Protein AF-A0A6A5TBY0-F1 (afdb_monomer)

Mean predicted aligned error: 11.33 Å

pLDDT: mean 75.97, std 17.32, range [28.27, 96.69]

Foldseek 3Di:
DCVVQVVVQVVVPDPVDDDDPCVVVCVLQDQPDPPDALVCQALPDCSNQQFHPHFAKKKWKFAQPDIDIFGSPDLPGDDDPVVLVVQFVVAWDDDWDDDPQKIKTKTARPVGRRIIMIMMGGNLRVCSVVVPPDDPDRPSDPPDDPGDRRPVSVVVVVVPDD

Solvent-accessible surface area (backbone atoms only — not comparable to full-atom values): 9681 Å² total; per-residue (Å²): 129,70,60,70,61,46,54,50,44,65,71,66,71,43,93,90,56,79,74,78,82,56,65,73,80,38,63,78,54,52,87,74,37,93,91,64,55,68,62,33,32,45,64,76,52,77,65,33,29,61,65,15,42,72,38,56,38,35,40,35,42,31,52,72,91,48,73,50,75,28,43,59,75,46,98,81,47,54,80,68,68,58,73,62,49,61,66,17,69,86,30,65,55,71,72,71,50,70,61,89,63,35,32,30,36,37,19,32,33,92,90,38,91,54,30,35,36,39,44,35,26,33,43,74,43,51,49,68,66,64,64,73,69,91,61,98,65,92,67,64,67,82,70,91,61,84,59,49,45,39,75,69,25,48,50,55,64,56,71,71,57,132

Sequence (162 aa):
MNRNIREAVEVFQDSKIQYIDINTAFDKHRFCEPGSTKGDQFNWNNNVWIWSSPGIWWITIKKGNDEKMYDMLAENAEMPPWDEVEKMLDHPDGEANQVGDIISRTYRDPGDPSHSMMWGGSLKDFEAVGSSGSGSGGGCGIVARTLHPTKSGHEASVSNSP

Organism: NCBI:txid147558

Nearest PDB structures (foldseek):
  6ksv-assembly1_A  TM=6.121E-01  e=7.017E-01  Streptomyces albidoflavus
  5ere-assembly1_A  TM=4.318E-01  e=1.929E+00  Desulfohalobium retbaense DSM 5692
  7k5n-assembly1_A-2  TM=4.840E-01  e=4.120E+00  Aeromonas caviae
  3nhq-assembly1_A  TM=3.805E-01  e=8.796E+00  Pseudomonas aeruginosa

Structure (mmCIF, N/CA/C/O backbone):
data_AF-A0A6A5TBY0-F1
#
_entry.id   AF-A0A6A5TBY0-F1
#
loop_
_atom_site.group_PDB
_atom_site.id
_atom_site.type_symbol
_atom_site.label_atom_id
_atom_site.label_alt_id
_atom_site.label_comp_id
_atom_site.label_asym_id
_atom_site.label_entity_id
_atom_site.label_seq_id
_atom_site.pdbx_PDB_ins_code
_atom_site.Cartn_x
_atom_site.Cartn_y
_atom_site.Cartn_z
_atom_site.occupancy
_atom_site.B_iso_or_equiv
_atom_site.auth_seq_id
_atom_site.auth_comp_id
_atom_site.auth_asym_id
_atom_site.auth_atom_id
_atom_site.pdbx_PDB_model_num
ATOM 1 N N . MET A 1 1 ? 24.462 0.558 -15.761 1.00 60.41 1 MET A N 1
ATOM 2 C CA . MET A 1 1 ? 24.787 0.923 -17.157 1.00 60.41 1 MET A CA 1
ATOM 3 C C . MET A 1 1 ? 25.134 -0.339 -17.935 1.00 60.41 1 MET A C 1
ATOM 5 O O . MET A 1 1 ? 26.030 -1.067 -17.520 1.00 60.41 1 MET A O 1
ATOM 9 N N . ASN A 1 2 ? 24.437 -0.609 -19.042 1.00 79.06 2 ASN A N 1
ATOM 10 C CA . ASN A 1 2 ? 24.597 -1.839 -19.832 1.00 79.06 2 ASN A CA 1
ATOM 11 C C . ASN A 1 2 ? 25.715 -1.697 -20.877 1.00 79.06 2 ASN A C 1
ATOM 13 O O . ASN A 1 2 ? 25.467 -1.704 -22.081 1.00 79.06 2 ASN A O 1
ATOM 17 N N . ARG A 1 3 ? 26.958 -1.557 -20.396 1.00 83.38 3 ARG A N 1
ATOM 18 C CA . ARG A 1 3 ? 28.155 -1.264 -21.205 1.00 83.38 3 ARG A CA 1
ATOM 19 C C . ARG A 1 3 ? 28.297 -2.162 -22.442 1.00 83.38 3 ARG A C 1
ATOM 21 O O . ARG A 1 3 ? 28.499 -1.649 -23.532 1.00 83.38 3 ARG A O 1
ATOM 28 N N . ASN A 1 4 ? 28.104 -3.470 -22.288 1.00 87.06 4 ASN A N 1
ATOM 29 C CA . ASN A 1 4 ? 28.280 -4.428 -23.384 1.00 87.06 4 ASN A CA 1
ATOM 30 C C . ASN A 1 4 ? 27.277 -4.215 -24.535 1.00 87.06 4 ASN A C 1
ATOM 32 O O . ASN A 1 4 ? 27.600 -4.485 -25.686 1.00 87.06 4 ASN A O 1
ATOM 36 N N . ILE A 1 5 ? 26.064 -3.727 -24.239 1.00 84.06 5 ILE A N 1
ATOM 37 C CA . ILE A 1 5 ? 25.055 -3.430 -25.269 1.00 84.06 5 ILE A CA 1
ATOM 38 C C . ILE A 1 5 ? 25.473 -2.184 -26.050 1.00 84.06 5 ILE A C 1
ATOM 40 O O . ILE A 1 5 ? 25.412 -2.179 -27.275 1.00 84.06 5 ILE A O 1
ATOM 44 N N . ARG A 1 6 ? 25.947 -1.149 -25.347 1.00 85.50 6 ARG A N 1
ATOM 45 C CA . ARG A 1 6 ? 26.471 0.067 -25.975 1.00 85.50 6 ARG A CA 1
ATOM 46 C C . ARG A 1 6 ? 27.646 -0.244 -26.902 1.00 85.50 6 ARG A C 1
ATOM 48 O O . ARG A 1 6 ? 27.625 0.162 -28.057 1.00 85.50 6 ARG A O 1
ATOM 55 N N . GLU A 1 7 ? 28.622 -1.002 -26.406 1.00 86.19 7 GLU A N 1
ATOM 56 C CA . GLU A 1 7 ? 29.806 -1.402 -27.177 1.00 86.19 7 GLU A CA 1
ATOM 57 C C . GLU A 1 7 ? 29.419 -2.207 -28.426 1.00 86.19 7 GLU A C 1
ATOM 59 O O . GLU A 1 7 ? 29.956 -1.963 -29.502 1.00 86.19 7 GLU A O 1
ATOM 64 N N . ALA A 1 8 ? 28.440 -3.115 -28.326 1.00 86.25 8 ALA A N 1
ATOM 65 C CA . ALA A 1 8 ? 27.953 -3.860 -29.485 1.00 86.25 8 ALA A CA 1
ATOM 66 C C . ALA A 1 8 ? 27.365 -2.930 -30.562 1.00 86.25 8 ALA A C 1
ATOM 68 O O . ALA A 1 8 ? 27.732 -3.048 -31.729 1.00 86.25 8 ALA A O 1
ATOM 69 N N . VAL A 1 9 ? 26.502 -1.980 -30.183 1.00 87.50 9 VAL A N 1
ATOM 70 C CA . VAL A 1 9 ? 25.907 -1.018 -31.130 1.00 87.50 9 VAL A CA 1
ATOM 71 C C . VAL A 1 9 ? 26.979 -0.159 -31.811 1.00 87.50 9 VAL A C 1
ATOM 73 O O . VAL A 1 9 ? 26.930 0.032 -33.025 1.00 87.50 9 VAL A O 1
ATOM 76 N N . GLU A 1 10 ? 27.973 0.311 -31.054 1.00 84.81 10 GLU A N 1
ATOM 77 C CA . GLU A 1 10 ? 29.084 1.114 -31.581 1.00 84.81 10 GLU A CA 1
ATOM 78 C C . GLU A 1 10 ? 29.965 0.320 -32.571 1.00 84.81 10 GLU A C 1
ATOM 80 O O . GLU A 1 10 ? 30.443 0.888 -33.554 1.00 84.81 10 GLU A O 1
ATOM 85 N N . VAL A 1 11 ? 30.138 -0.993 -32.363 1.00 88.06 11 VAL A N 1
ATOM 86 C CA . VAL A 1 11 ? 30.909 -1.878 -33.260 1.00 88.06 11 VAL A CA 1
ATOM 87 C C . VAL A 1 11 ? 30.173 -2.175 -34.569 1.00 88.06 11 VAL A C 1
ATOM 89 O O . VAL A 1 11 ? 30.818 -2.251 -35.614 1.00 88.06 11 VAL A O 1
ATOM 92 N N . PHE A 1 12 ? 28.846 -2.333 -34.549 1.00 85.62 12 PHE A N 1
ATOM 93 C CA . PHE A 1 12 ? 28.084 -2.635 -35.768 1.00 85.62 12 PHE A CA 1
ATOM 94 C C . PHE A 1 12 ? 28.036 -1.463 -36.763 1.00 85.62 12 PHE A C 1
ATOM 96 O O . PHE A 1 12 ? 27.826 -1.713 -37.948 1.00 85.62 12 PHE A O 1
ATOM 103 N N . GLN A 1 13 ? 28.240 -0.214 -36.310 1.00 78.19 13 GLN A N 1
ATOM 104 C CA . GLN A 1 13 ? 28.220 1.018 -37.127 1.00 78.19 13 GLN A CA 1
ATOM 105 C C . GLN A 1 13 ? 27.029 1.120 -38.107 1.00 78.19 13 GLN A C 1
ATOM 107 O O . GLN A 1 13 ? 27.108 1.782 -39.142 1.00 78.19 13 GLN A O 1
ATOM 112 N N . ASP A 1 14 ? 25.909 0.475 -37.779 1.00 86.38 14 ASP A N 1
ATOM 113 C CA . ASP A 1 14 ? 24.683 0.517 -38.567 1.00 86.38 14 ASP A CA 1
ATOM 114 C C . ASP A 1 14 ? 23.826 1.685 -38.074 1.00 86.38 14 ASP A C 1
ATOM 116 O O . ASP A 1 14 ? 23.396 1.711 -36.922 1.00 86.38 14 ASP A O 1
ATOM 120 N N . SER A 1 15 ? 23.546 2.649 -38.953 1.00 83.69 15 SER A N 1
ATOM 121 C CA . SER A 1 15 ? 22.730 3.827 -38.634 1.00 83.69 15 SER A CA 1
ATOM 122 C C . SER A 1 15 ? 21.283 3.494 -38.250 1.00 83.69 15 SER A C 1
ATOM 124 O O . SER A 1 15 ? 20.580 4.349 -37.709 1.00 83.69 15 SER A O 1
ATOM 126 N N . LYS A 1 16 ? 20.833 2.259 -38.502 1.00 88.19 16 LYS A N 1
ATOM 127 C CA . LYS A 1 16 ? 19.526 1.744 -38.080 1.00 88.19 16 LYS A CA 1
ATOM 128 C C . LYS A 1 16 ? 19.516 1.224 -36.643 1.00 88.19 16 LYS A C 1
ATOM 130 O O . LYS A 1 16 ? 18.436 0.976 -36.114 1.00 88.19 16 LYS A O 1
ATOM 135 N N . ILE A 1 17 ? 20.678 1.041 -36.015 1.00 83.75 17 ILE A N 1
ATOM 136 C CA . ILE A 1 17 ? 20.800 0.521 -34.653 1.00 83.75 17 ILE A CA 1
ATOM 137 C C . ILE A 1 17 ? 21.251 1.658 -33.738 1.00 83.75 17 ILE A C 1
ATOM 139 O O . ILE A 1 17 ? 22.293 2.272 -33.944 1.00 83.75 17 ILE A O 1
ATOM 143 N N . GLN A 1 18 ? 20.460 1.936 -32.705 1.00 84.94 18 GLN A N 1
ATOM 144 C CA . GLN A 1 18 ? 20.749 2.986 -31.732 1.00 84.94 18 GLN A CA 1
ATOM 145 C C . GLN A 1 18 ? 20.780 2.397 -30.327 1.00 84.94 18 GLN A C 1
ATOM 147 O O . GLN A 1 18 ? 19.945 1.569 -29.964 1.00 84.94 18 GLN A O 1
ATOM 152 N N . TYR A 1 19 ? 21.746 2.840 -29.526 1.00 85.06 19 TYR A N 1
ATOM 153 C CA . TYR A 1 19 ? 21.767 2.557 -28.099 1.00 85.06 19 TYR A CA 1
ATOM 154 C C . TYR A 1 19 ? 21.010 3.668 -27.377 1.00 85.06 19 TYR A C 1
ATOM 156 O O . TYR A 1 19 ? 21.407 4.831 -27.431 1.00 85.06 19 TYR A O 1
ATOM 164 N N . ILE A 1 20 ? 19.939 3.295 -26.683 1.00 82.38 20 ILE A N 1
ATOM 165 C CA . ILE A 1 20 ? 19.181 4.195 -25.817 1.00 82.38 20 ILE A CA 1
ATOM 166 C C . ILE A 1 20 ? 19.481 3.788 -24.377 1.00 82.38 20 ILE A C 1
ATOM 168 O O . ILE A 1 20 ? 19.131 2.686 -23.949 1.00 82.38 20 ILE A O 1
ATOM 172 N N . ASP A 1 21 ? 20.149 4.665 -23.625 1.00 83.56 21 ASP A N 1
ATOM 173 C CA . ASP A 1 21 ? 20.373 4.419 -22.203 1.00 83.56 21 ASP A CA 1
ATOM 174 C C . ASP A 1 21 ? 19.118 4.747 -21.400 1.00 83.56 21 ASP A C 1
ATOM 176 O O . ASP A 1 21 ? 18.857 5.896 -21.049 1.00 83.56 21 ASP A O 1
ATOM 180 N N . ILE A 1 22 ? 18.352 3.714 -21.074 1.00 80.94 22 ILE A N 1
ATOM 181 C CA . ILE A 1 22 ? 17.170 3.858 -20.226 1.00 80.94 22 ILE A CA 1
ATOM 182 C C . ILE A 1 22 ? 17.517 3.940 -18.732 1.00 80.94 22 ILE A C 1
ATOM 184 O O . ILE A 1 22 ? 16.634 4.240 -17.938 1.00 80.94 22 ILE A O 1
ATOM 188 N N . ASN A 1 23 ? 18.767 3.693 -18.301 1.00 80.25 23 ASN A N 1
ATOM 189 C CA . ASN A 1 23 ? 19.085 3.610 -16.866 1.00 80.25 23 ASN A CA 1
ATOM 190 C C . ASN A 1 23 ? 18.702 4.889 -16.118 1.00 80.25 23 ASN A C 1
ATOM 192 O O . ASN A 1 23 ? 18.116 4.798 -15.042 1.00 80.25 23 ASN A O 1
ATOM 196 N N . THR A 1 24 ? 19.017 6.056 -16.678 1.00 78.75 24 THR A N 1
ATOM 197 C CA . THR A 1 24 ? 18.691 7.354 -16.071 1.00 78.75 24 THR A CA 1
ATOM 198 C C . THR A 1 24 ? 17.187 7.620 -16.073 1.00 78.75 24 THR A C 1
ATOM 200 O O . THR A 1 24 ? 16.679 8.215 -15.134 1.00 78.75 24 THR A O 1
ATOM 203 N N . ALA A 1 25 ? 16.461 7.137 -17.087 1.00 75.94 25 ALA A N 1
ATOM 204 C CA . ALA A 1 25 ? 15.006 7.280 -17.163 1.00 75.94 25 ALA A CA 1
ATOM 205 C C . ALA A 1 25 ? 14.269 6.473 -16.079 1.00 75.94 25 ALA A C 1
ATOM 207 O O . ALA A 1 25 ? 13.140 6.801 -15.736 1.00 75.94 25 ALA A O 1
ATOM 208 N N . PHE A 1 26 ? 14.910 5.437 -15.532 1.00 76.25 26 PHE A N 1
ATOM 209 C CA . PHE A 1 26 ? 14.388 4.641 -14.421 1.00 76.25 26 PHE A CA 1
ATOM 210 C C . PHE A 1 26 ? 14.972 5.033 -13.056 1.00 76.25 26 PHE A C 1
ATOM 212 O O . PHE A 1 26 ? 14.727 4.316 -12.093 1.00 76.25 26 PHE A O 1
ATOM 219 N N . ASP A 1 27 ? 15.766 6.104 -12.945 1.00 76.00 27 ASP A N 1
ATOM 220 C CA . ASP A 1 27 ? 16.285 6.555 -11.645 1.00 76.00 27 ASP A CA 1
ATOM 221 C C . ASP A 1 27 ? 15.127 6.921 -10.704 1.00 76.00 27 ASP A C 1
ATOM 223 O O . ASP A 1 27 ? 14.214 7.640 -11.103 1.00 76.00 27 ASP A O 1
ATOM 227 N N . LYS A 1 28 ? 15.153 6.420 -9.463 1.00 70.75 28 LYS A N 1
ATOM 228 C CA . LYS A 1 28 ? 14.049 6.509 -8.476 1.00 70.75 28 LYS A CA 1
ATOM 229 C C . LYS A 1 28 ? 12.797 5.698 -8.840 1.00 70.75 28 LYS A C 1
ATOM 231 O O . LYS A 1 28 ? 11.754 5.854 -8.202 1.00 70.75 28 LYS A O 1
ATOM 236 N N . HIS A 1 29 ? 12.868 4.857 -9.871 1.00 70.19 29 HIS A N 1
ATOM 237 C CA . HIS A 1 29 ? 11.790 3.973 -10.314 1.00 70.19 29 HIS A CA 1
ATOM 238 C C . HIS A 1 29 ? 12.235 2.518 -10.425 1.00 70.19 29 HIS A C 1
ATOM 240 O O . HIS A 1 29 ? 11.619 1.744 -11.155 1.00 70.19 29 HIS A O 1
ATOM 246 N N . ARG A 1 30 ? 13.310 2.111 -9.753 1.00 72.44 30 ARG A N 1
ATOM 247 C CA . ARG A 1 30 ? 13.726 0.706 -9.704 1.00 72.44 30 ARG A CA 1
ATOM 248 C C . ARG A 1 30 ? 13.236 0.066 -8.419 1.00 72.44 30 ARG A C 1
ATOM 250 O O . ARG A 1 30 ? 13.058 0.707 -7.386 1.00 72.44 30 ARG A O 1
ATOM 257 N N . PHE A 1 31 ? 13.076 -1.250 -8.467 1.00 69.06 31 PHE A N 1
ATOM 258 C CA . PHE A 1 31 ? 12.913 -2.026 -7.247 1.00 69.06 31 PHE A CA 1
ATOM 259 C C . PHE A 1 31 ? 14.125 -1.810 -6.336 1.00 69.06 31 PHE A C 1
ATOM 261 O O . PHE A 1 31 ? 15.259 -1.800 -6.818 1.00 69.06 31 PHE A O 1
ATOM 268 N N . CYS A 1 32 ? 13.888 -1.707 -5.027 1.00 64.25 32 CYS A N 1
ATOM 269 C CA . CYS A 1 32 ? 14.947 -1.615 -4.018 1.00 64.25 32 CYS A CA 1
ATOM 270 C C . CYS A 1 32 ? 15.859 -0.383 -4.108 1.00 64.25 32 CYS A C 1
ATOM 272 O O . CYS A 1 32 ? 16.997 -0.440 -3.635 1.00 64.25 32 CYS A O 1
ATOM 274 N N . GLU A 1 33 ? 15.421 0.721 -4.707 1.00 70.56 33 GLU A N 1
ATOM 275 C CA . GLU A 1 33 ? 16.258 1.917 -4.713 1.00 70.56 33 GLU A CA 1
ATOM 276 C C . GLU A 1 33 ? 16.429 2.518 -3.312 1.00 70.56 33 GLU A C 1
ATOM 278 O O . GLU A 1 33 ? 15.526 2.430 -2.474 1.00 70.56 33 GLU A O 1
ATOM 283 N N . PRO A 1 34 ? 17.597 3.122 -3.022 1.00 71.50 34 PRO A N 1
ATOM 284 C CA . PRO A 1 34 ? 17.811 3.811 -1.759 1.00 71.50 34 PRO A CA 1
ATOM 285 C C . PRO A 1 34 ? 16.718 4.855 -1.509 1.00 71.50 34 PRO A C 1
ATOM 287 O O . PRO A 1 34 ? 16.485 5.730 -2.339 1.00 71.50 34 PRO A O 1
ATOM 290 N N . GLY A 1 35 ? 16.069 4.766 -0.349 1.00 70.81 35 GLY A N 1
ATOM 291 C CA . GLY A 1 35 ? 14.942 5.626 0.019 1.00 70.81 35 GLY A CA 1
ATOM 292 C C . GLY A 1 35 ? 13.566 5.006 -0.230 1.00 70.81 35 GLY A C 1
ATOM 293 O O . GLY A 1 35 ? 12.597 5.523 0.314 1.00 70.81 35 GLY A O 1
ATOM 294 N N . SER A 1 36 ? 13.474 3.890 -0.962 1.00 68.62 36 SER A N 1
ATOM 295 C CA . SER A 1 36 ? 12.225 3.141 -1.107 1.00 68.62 36 SER A CA 1
ATOM 296 C C . SER A 1 36 ? 12.021 2.147 0.034 1.00 68.62 36 SER A C 1
ATOM 298 O O . SER A 1 36 ? 12.927 1.396 0.407 1.00 68.62 36 SER A O 1
ATOM 300 N N . THR A 1 37 ? 10.804 2.093 0.562 1.00 71.69 37 THR A N 1
ATOM 301 C CA . THR A 1 37 ? 10.391 1.127 1.583 1.00 71.69 37 THR A CA 1
ATOM 302 C C . THR A 1 37 ? 9.453 0.071 1.002 1.00 71.69 37 THR A C 1
ATOM 304 O O . THR A 1 37 ? 8.863 0.243 -0.062 1.00 71.69 37 THR A O 1
ATOM 307 N N . LYS A 1 38 ? 9.262 -1.041 1.724 1.00 68.75 38 LYS A N 1
ATOM 308 C CA . LYS A 1 38 ? 8.215 -2.022 1.389 1.00 68.75 38 LYS A CA 1
ATOM 309 C C . LYS A 1 38 ? 6.817 -1.379 1.398 1.00 68.75 38 LYS A C 1
ATOM 311 O O . LYS A 1 38 ? 5.965 -1.797 0.625 1.00 68.75 38 LYS A O 1
ATOM 316 N N . GLY A 1 39 ? 6.607 -0.366 2.245 1.00 68.69 39 GLY A N 1
ATOM 317 C CA . GLY A 1 39 ? 5.358 0.390 2.347 1.00 68.69 39 GLY A CA 1
ATOM 318 C C . GLY A 1 39 ? 5.024 1.190 1.089 1.00 68.69 39 GLY A C 1
ATOM 319 O O . GLY A 1 39 ? 3.861 1.273 0.705 1.00 68.69 39 GLY A O 1
ATOM 320 N N . ASP A 1 40 ? 6.044 1.683 0.384 1.00 69.69 40 ASP A N 1
ATOM 321 C CA . ASP A 1 40 ? 5.870 2.483 -0.839 1.00 69.69 40 ASP A CA 1
ATOM 322 C C . ASP A 1 40 ? 5.199 1.701 -1.979 1.00 69.69 40 ASP A C 1
ATOM 324 O O . ASP A 1 40 ? 4.735 2.289 -2.951 1.00 69.69 40 ASP A O 1
ATOM 328 N N . GLN A 1 41 ? 5.116 0.374 -1.853 1.00 68.75 41 GLN A N 1
ATOM 329 C CA . GLN A 1 41 ? 4.467 -0.495 -2.827 1.00 68.75 41 GLN A CA 1
ATOM 330 C C . GLN A 1 41 ? 2.943 -0.577 -2.664 1.00 68.75 41 GLN A C 1
ATOM 332 O O . GLN A 1 41 ? 2.283 -1.076 -3.571 1.00 68.75 41 GLN A O 1
ATOM 337 N N . PHE A 1 42 ? 2.377 -0.106 -1.545 1.00 71.19 42 PHE A N 1
ATOM 338 C CA . PHE A 1 42 ? 0.976 -0.339 -1.158 1.00 71.19 42 PHE A CA 1
ATOM 339 C C . PHE A 1 42 ? 0.061 0.895 -1.291 1.00 71.19 42 PHE A C 1
ATOM 341 O O . PHE A 1 42 ? -0.870 1.050 -0.507 1.00 71.19 42 PHE A O 1
ATOM 348 N N . ASN A 1 43 ? 0.288 1.763 -2.285 1.00 71.19 43 ASN A N 1
ATOM 349 C CA . ASN A 1 43 ? -0.484 3.002 -2.530 1.00 71.19 43 ASN A CA 1
ATOM 350 C C . ASN A 1 43 ? -0.464 4.039 -1.391 1.00 71.19 43 ASN A C 1
ATOM 352 O O . ASN A 1 43 ? -1.311 4.928 -1.354 1.00 71.19 43 ASN A O 1
ATOM 356 N N . TRP A 1 44 ? 0.487 3.963 -0.460 1.00 69.12 44 TRP A N 1
ATOM 357 C CA . TRP A 1 44 ? 0.606 4.958 0.616 1.00 69.12 44 TRP A CA 1
ATOM 358 C C . TRP A 1 44 ? 1.274 6.259 0.164 1.00 69.12 44 TRP A C 1
ATOM 360 O O . TRP A 1 44 ? 1.177 7.279 0.840 1.00 69.12 44 TRP A O 1
ATOM 370 N N . ASN A 1 45 ? 1.978 6.236 -0.967 1.00 67.69 45 ASN A N 1
ATOM 371 C CA . ASN A 1 45 ? 2.615 7.404 -1.560 1.00 67.69 45 ASN A CA 1
ATOM 372 C C . ASN A 1 45 ? 2.859 7.196 -3.063 1.00 67.69 45 ASN A C 1
ATOM 374 O O . ASN A 1 45 ? 2.556 6.147 -3.627 1.00 67.69 45 ASN A O 1
ATOM 378 N N . ASN A 1 46 ? 3.441 8.213 -3.699 1.00 67.06 46 ASN A N 1
ATOM 379 C CA . ASN A 1 46 ? 3.773 8.215 -5.123 1.00 67.06 46 ASN A CA 1
ATOM 380 C C . ASN A 1 46 ? 5.248 7.868 -5.405 1.00 67.06 46 ASN A C 1
ATOM 382 O O . ASN A 1 46 ? 5.745 8.187 -6.482 1.00 67.06 46 ASN A O 1
ATOM 386 N N . ASN A 1 47 ? 5.980 7.254 -4.468 1.00 63.41 47 ASN A N 1
ATOM 387 C CA . ASN A 1 47 ? 7.419 7.026 -4.639 1.00 63.41 47 ASN A CA 1
ATOM 388 C C . ASN A 1 47 ? 7.722 5.935 -5.682 1.00 63.41 47 ASN A C 1
ATOM 390 O O . ASN A 1 47 ? 8.701 6.061 -6.413 1.00 63.41 47 ASN A O 1
ATOM 394 N N . VAL A 1 48 ? 6.876 4.901 -5.810 1.00 62.56 48 VAL A N 1
ATOM 395 C CA . VAL A 1 48 ? 7.078 3.766 -6.740 1.00 62.56 48 VAL A CA 1
ATOM 396 C C . VAL A 1 48 ? 5.948 3.695 -7.773 1.00 62.56 48 VAL A C 1
ATOM 398 O O . VAL A 1 48 ? 5.182 2.745 -7.859 1.00 62.56 48 VAL A O 1
ATOM 401 N N . TRP A 1 49 ? 5.831 4.748 -8.574 1.00 61.41 49 TRP A N 1
ATOM 402 C CA . TRP A 1 49 ? 4.678 5.016 -9.440 1.00 61.41 49 TRP A CA 1
ATOM 403 C C . TRP A 1 49 ? 4.690 4.280 -10.793 1.00 61.41 49 TRP A C 1
ATOM 405 O O . TRP A 1 49 ? 3.632 4.132 -11.404 1.00 61.41 49 TRP A O 1
ATOM 415 N N . ILE A 1 50 ? 5.847 3.777 -11.251 1.00 62.47 50 ILE A N 1
ATOM 416 C CA . ILE A 1 50 ? 5.948 2.921 -12.454 1.00 62.47 50 ILE A CA 1
ATOM 417 C C . ILE A 1 50 ? 5.642 1.450 -12.118 1.00 62.47 50 ILE A C 1
ATOM 419 O O . ILE A 1 50 ? 5.044 0.737 -12.921 1.00 62.47 50 ILE A O 1
ATOM 423 N N . TRP A 1 51 ? 6.023 1.003 -10.917 1.00 66.44 51 TRP A N 1
ATOM 424 C CA . TRP A 1 51 ? 5.982 -0.405 -10.506 1.00 66.44 51 TRP A CA 1
ATOM 425 C C . TRP A 1 51 ? 5.261 -0.615 -9.173 1.00 66.44 51 TRP A C 1
ATOM 427 O O . TRP A 1 51 ? 5.729 -1.381 -8.330 1.00 66.44 51 TRP A O 1
ATOM 437 N N . SER A 1 52 ? 4.128 0.055 -8.974 1.00 64.38 52 SER A N 1
ATOM 438 C CA . SER A 1 52 ? 3.294 -0.163 -7.795 1.00 64.38 52 SER A CA 1
ATOM 439 C C . SER A 1 52 ? 2.495 -1.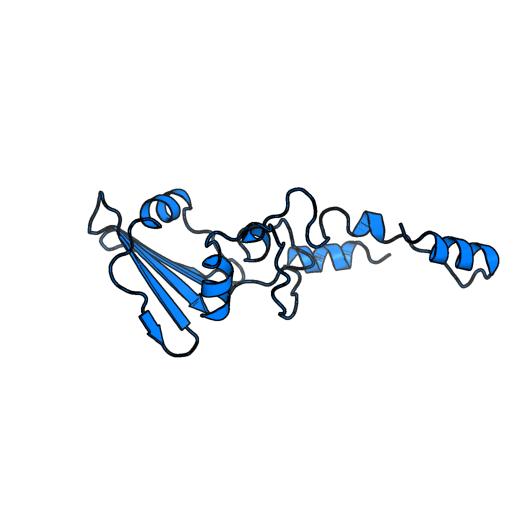459 -7.921 1.00 64.38 52 SER A C 1
ATOM 441 O O . SER A 1 52 ? 1.922 -1.770 -8.970 1.00 64.38 52 SER A O 1
ATOM 443 N N . SER A 1 53 ? 2.427 -2.205 -6.820 1.00 69.50 53 SER A N 1
ATOM 444 C CA . SER A 1 53 ? 1.473 -3.295 -6.633 1.00 69.50 53 SER A CA 1
ATOM 445 C C . SER A 1 53 ? 0.388 -2.793 -5.682 1.00 69.50 53 SER A C 1
ATOM 447 O O . SER A 1 53 ? 0.478 -3.090 -4.487 1.00 69.50 53 SER A O 1
ATOM 449 N N . PRO A 1 54 ? -0.615 -2.042 -6.179 1.00 72.75 54 PRO A N 1
ATOM 450 C CA . PRO A 1 54 ? -1.626 -1.432 -5.331 1.00 72.75 54 PRO A CA 1
ATOM 451 C C . PRO A 1 54 ? -2.226 -2.482 -4.404 1.00 72.75 54 PRO A C 1
ATOM 453 O O . PRO A 1 54 ? -2.770 -3.497 -4.848 1.00 72.75 54 PRO A O 1
ATOM 456 N N . GLY A 1 55 ? -2.044 -2.270 -3.107 1.00 75.94 55 GLY A N 1
ATOM 457 C CA . GLY A 1 55 ? -2.596 -3.174 -2.123 1.00 75.94 55 GLY A CA 1
ATOM 458 C C . GLY A 1 55 ? -4.099 -2.959 -2.014 1.00 75.94 55 GLY A C 1
ATOM 459 O O . GLY A 1 55 ? -4.582 -1.830 -2.089 1.00 75.94 55 GLY A O 1
ATOM 460 N N . ILE A 1 56 ? -4.840 -4.049 -1.854 1.00 83.62 56 ILE A N 1
ATOM 461 C CA . ILE A 1 56 ? -6.291 -4.007 -1.710 1.00 83.62 56 ILE A CA 1
ATOM 462 C C . ILE A 1 56 ? -6.594 -3.764 -0.236 1.00 83.62 56 ILE A C 1
ATOM 464 O O . ILE A 1 56 ? -6.543 -4.707 0.557 1.00 83.62 56 ILE A O 1
ATOM 468 N N . TRP A 1 57 ? -6.893 -2.514 0.116 1.00 86.44 57 TRP A N 1
ATOM 469 C CA . TRP A 1 57 ? -7.151 -2.105 1.494 1.00 86.44 57 TRP A CA 1
ATOM 470 C C . TRP A 1 57 ? -8.208 -1.021 1.596 1.00 86.44 57 TRP A C 1
ATOM 472 O O . TRP A 1 57 ? -8.335 -0.169 0.717 1.00 86.44 57 TRP A O 1
ATOM 482 N N . TRP A 1 58 ? -8.874 -1.002 2.740 1.00 91.75 58 TRP A N 1
ATOM 483 C CA . TRP A 1 58 ? -9.692 0.112 3.177 1.00 91.75 58 TRP A CA 1
ATOM 484 C C . TRP A 1 58 ? -9.532 0.311 4.677 1.00 91.75 58 TRP A C 1
ATOM 486 O O . TRP A 1 58 ? -9.282 -0.630 5.437 1.00 91.75 58 TRP A O 1
ATOM 496 N N . ILE A 1 59 ? -9.710 1.551 5.104 1.00 92.94 59 ILE A N 1
ATOM 497 C CA . ILE A 1 59 ? -9.733 1.921 6.512 1.00 92.94 59 ILE A CA 1
ATOM 498 C C . ILE A 1 59 ? -11.052 2.632 6.774 1.00 92.94 59 ILE A C 1
ATOM 500 O O . ILE A 1 59 ? -11.383 3.592 6.091 1.00 92.94 59 ILE A O 1
ATOM 504 N N . THR A 1 60 ? -11.809 2.180 7.763 1.00 96.31 60 THR A N 1
ATOM 505 C CA . THR A 1 60 ? -13.008 2.875 8.231 1.00 96.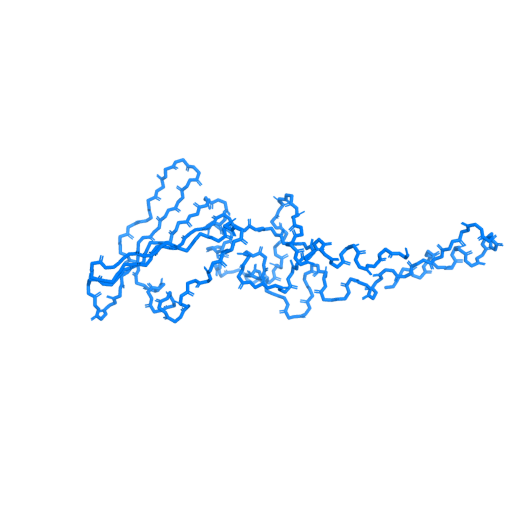31 60 THR A CA 1
ATOM 506 C C . THR A 1 60 ? -12.724 3.452 9.604 1.00 96.31 60 THR A C 1
ATOM 508 O O . THR A 1 60 ? -12.453 2.692 10.528 1.00 96.31 60 THR A O 1
ATOM 511 N N . ILE A 1 61 ? -12.791 4.773 9.749 1.00 96.69 61 ILE A N 1
ATOM 512 C CA . ILE A 1 61 ? -12.671 5.455 11.041 1.00 96.69 61 ILE A CA 1
ATOM 513 C C . ILE A 1 61 ? -14.063 5.884 11.485 1.00 96.69 61 ILE A C 1
ATOM 515 O O . ILE A 1 61 ? -14.803 6.513 10.727 1.00 96.69 61 ILE A O 1
ATOM 519 N N . LYS A 1 62 ? -14.409 5.547 12.723 1.00 96.69 62 LYS A N 1
ATOM 520 C CA . LYS A 1 62 ? -15.665 5.916 13.367 1.00 96.69 62 LYS A CA 1
ATOM 521 C C . LYS A 1 62 ? -15.384 6.721 14.622 1.00 96.69 62 LYS A C 1
ATOM 523 O O . LYS A 1 62 ? -14.646 6.241 15.474 1.00 96.69 62 LYS A O 1
ATOM 528 N N . LYS A 1 63 ? -16.015 7.887 14.762 1.00 94.25 63 LYS A N 1
ATOM 529 C CA . LYS A 1 63 ? -15.872 8.803 15.901 1.00 94.25 63 LYS A CA 1
ATOM 530 C C . LYS A 1 63 ? -17.250 9.263 16.365 1.00 94.25 63 LYS A C 1
ATOM 532 O O . LYS A 1 63 ? -17.894 10.102 15.738 1.00 94.25 63 LYS A O 1
ATOM 537 N N . GLY A 1 64 ? -17.739 8.667 17.448 1.00 90.25 64 GLY A N 1
ATOM 538 C CA . GLY A 1 64 ? -19.113 8.878 17.899 1.00 90.25 64 GLY A CA 1
ATOM 539 C C . GLY A 1 64 ? -20.126 8.402 16.850 1.00 90.25 64 GLY A C 1
ATOM 540 O O . GLY A 1 64 ? -20.242 7.200 16.596 1.00 90.25 64 GLY A O 1
ATOM 541 N N . ASN A 1 65 ? -20.863 9.346 16.257 1.00 91.56 65 ASN A N 1
ATOM 542 C CA . ASN A 1 65 ? -21.862 9.069 15.216 1.00 91.56 65 ASN A CA 1
ATOM 543 C C . ASN A 1 65 ? -21.316 9.213 13.789 1.00 91.56 65 ASN A C 1
ATOM 545 O O . ASN A 1 65 ? -22.001 8.806 12.852 1.00 91.56 65 ASN A O 1
ATOM 549 N N . ASP A 1 66 ? -20.120 9.776 13.627 1.00 94.81 66 ASP A N 1
ATOM 550 C CA . ASP A 1 66 ? -19.509 9.969 12.318 1.00 94.81 66 ASP A CA 1
ATOM 551 C C . ASP A 1 66 ? -18.710 8.725 11.927 1.00 94.81 66 ASP A C 1
ATOM 553 O O . ASP A 1 66 ? -17.994 8.146 12.745 1.00 94.81 66 ASP A O 1
ATOM 557 N N . GLU A 1 67 ? -18.825 8.318 10.667 1.00 95.88 67 GLU A N 1
ATOM 558 C CA . GLU A 1 67 ? -18.094 7.193 10.093 1.00 95.88 67 GLU A CA 1
ATOM 559 C C . GLU A 1 67 ? -17.614 7.573 8.694 1.00 95.88 67 GLU A C 1
ATOM 561 O O . GLU A 1 67 ? -18.389 8.068 7.872 1.00 95.88 67 GLU A O 1
ATOM 566 N N . LYS A 1 68 ? -16.327 7.353 8.421 1.00 96.25 68 LYS A N 1
ATOM 567 C CA . LYS A 1 68 ? -15.725 7.610 7.113 1.00 96.25 68 LYS A CA 1
ATOM 568 C C . LYS A 1 68 ? -14.861 6.434 6.688 1.00 96.25 68 LYS A C 1
ATOM 570 O O . LYS A 1 68 ? -14.009 5.974 7.444 1.00 96.25 68 LYS A O 1
ATOM 575 N N . MET A 1 69 ? -15.083 5.979 5.459 1.00 94.88 69 MET A N 1
ATOM 576 C CA . MET A 1 69 ? -14.294 4.939 4.809 1.00 94.88 69 MET A CA 1
ATOM 577 C C . MET A 1 69 ? -13.303 5.569 3.830 1.00 94.88 69 MET A C 1
ATOM 579 O O . MET A 1 69 ? -13.676 6.397 3.001 1.00 94.88 69 MET A O 1
ATOM 583 N N . TYR A 1 70 ? -12.057 5.128 3.921 1.00 92.06 70 TYR A N 1
ATOM 584 C CA . TYR A 1 70 ? -10.943 5.471 3.053 1.00 92.06 70 TYR A CA 1
ATOM 585 C C . TYR A 1 70 ? -10.616 4.231 2.222 1.00 92.06 70 TYR A C 1
ATOM 587 O O . TYR A 1 70 ? -9.975 3.298 2.710 1.00 92.06 70 TYR A O 1
ATOM 595 N N . ASP A 1 71 ? -11.132 4.188 0.994 1.00 89.38 71 ASP A N 1
ATOM 596 C CA . ASP A 1 71 ? -10.850 3.121 0.032 1.00 89.38 71 ASP A CA 1
ATOM 597 C C . ASP A 1 71 ? -9.599 3.480 -0.775 1.00 89.38 71 ASP A C 1
ATOM 599 O O . ASP A 1 71 ? -9.594 4.432 -1.559 1.00 89.38 71 ASP A O 1
ATOM 603 N N . MET A 1 72 ? -8.535 2.701 -0.578 1.00 81.38 72 MET A N 1
ATOM 604 C CA . MET A 1 72 ? -7.213 2.947 -1.161 1.00 81.38 72 MET A CA 1
ATOM 605 C C . MET A 1 72 ? -7.129 2.542 -2.641 1.00 81.38 72 MET A C 1
ATOM 607 O O . MET A 1 72 ? -6.085 2.721 -3.275 1.00 81.38 72 MET A O 1
ATOM 611 N N . LEU A 1 73 ? -8.206 1.970 -3.188 1.00 77.94 73 LEU A N 1
ATOM 612 C CA . LEU A 1 73 ? -8.349 1.623 -4.601 1.00 77.94 73 LEU A CA 1
ATOM 613 C C . LEU A 1 73 ? -9.264 2.581 -5.369 1.00 77.94 73 LEU A C 1
ATOM 615 O O . LEU A 1 73 ? -9.366 2.465 -6.593 1.00 77.94 73 LEU A O 1
ATOM 619 N N . ALA A 1 74 ? -9.933 3.514 -4.690 1.00 80.00 74 ALA A N 1
ATOM 620 C CA . ALA A 1 74 ? -10.783 4.490 -5.357 1.00 80.00 74 ALA A CA 1
ATOM 621 C C . ALA A 1 74 ? -9.960 5.408 -6.283 1.00 80.00 74 ALA A C 1
ATOM 623 O O . ALA A 1 74 ? -8.821 5.758 -5.983 1.00 80.00 74 ALA A O 1
ATOM 624 N N . GLU A 1 75 ? -10.552 5.857 -7.397 1.00 71.69 75 GLU A N 1
ATOM 625 C CA . GLU A 1 75 ? -9.879 6.746 -8.366 1.00 71.69 75 GLU A CA 1
ATOM 626 C C . GLU A 1 75 ? -9.362 8.043 -7.716 1.00 71.69 75 GLU A C 1
ATOM 628 O O . GLU A 1 75 ? -8.297 8.542 -8.073 1.00 71.69 75 GLU A O 1
ATOM 633 N N . ASN A 1 76 ? -10.095 8.548 -6.720 1.00 75.50 76 ASN A N 1
ATOM 634 C CA . ASN A 1 76 ? -9.724 9.699 -5.899 1.00 75.50 76 ASN A CA 1
ATOM 635 C C . ASN A 1 76 ? -9.502 9.267 -4.444 1.00 75.50 76 ASN A C 1
ATOM 637 O O . ASN A 1 76 ? -10.067 9.874 -3.534 1.00 75.50 76 ASN A O 1
ATOM 641 N N . ALA A 1 77 ? -8.757 8.176 -4.238 1.00 78.12 77 ALA A N 1
ATOM 642 C CA . ALA A 1 77 ? -8.436 7.670 -2.910 1.00 78.12 77 ALA A CA 1
ATOM 643 C C . ALA A 1 77 ? -7.888 8.794 -2.018 1.00 78.12 77 ALA A C 1
ATOM 645 O O . ALA A 1 77 ? -6.892 9.448 -2.335 1.00 78.12 77 ALA A O 1
ATOM 646 N N . GLU A 1 78 ? -8.563 9.015 -0.896 1.00 84.62 78 GLU A N 1
ATOM 647 C CA . GLU A 1 78 ? -8.130 9.939 0.142 1.00 84.62 78 GLU A CA 1
ATOM 648 C C . GLU A 1 78 ? -7.352 9.145 1.191 1.00 84.62 78 GLU A C 1
ATOM 650 O O . GLU A 1 78 ? -7.802 8.084 1.626 1.00 84.62 78 GLU A O 1
ATOM 655 N N . MET A 1 79 ? -6.190 9.651 1.608 1.00 83.62 79 MET A N 1
ATOM 656 C CA . MET A 1 79 ? -5.466 9.048 2.726 1.00 83.62 79 MET A CA 1
ATOM 657 C C . MET A 1 79 ? -6.238 9.273 4.030 1.00 83.62 79 MET A C 1
ATOM 659 O O . MET A 1 79 ? -6.695 10.396 4.268 1.00 83.62 79 MET A O 1
ATOM 663 N N . PRO A 1 80 ? -6.353 8.257 4.902 1.00 88.62 80 PRO A N 1
ATOM 664 C CA . PRO A 1 80 ? -6.859 8.480 6.246 1.00 88.62 80 PRO A CA 1
ATOM 665 C C . PRO A 1 80 ? -5.922 9.416 7.029 1.00 88.62 80 PRO A C 1
ATOM 667 O O . PRO A 1 80 ? -4.721 9.466 6.738 1.00 88.62 80 PRO A O 1
ATOM 670 N N . PRO A 1 81 ? -6.435 10.133 8.045 1.00 90.62 81 PRO A N 1
ATOM 671 C CA . PRO A 1 81 ? -5.604 10.871 8.991 1.00 90.62 81 PRO A CA 1
ATOM 672 C C . PRO A 1 81 ? -4.659 9.897 9.705 1.00 90.62 81 PRO A C 1
ATOM 674 O O . PRO A 1 81 ? -5.070 9.095 10.544 1.00 90.62 81 PRO A O 1
ATOM 677 N N . TRP A 1 82 ? -3.389 9.908 9.300 1.00 86.31 82 TRP A N 1
ATOM 678 C CA . TRP A 1 82 ? -2.426 8.882 9.702 1.00 86.31 82 TRP A CA 1
ATOM 679 C C . TRP A 1 82 ? -2.060 8.957 11.186 1.00 86.31 82 TRP A C 1
ATOM 681 O O . TRP A 1 82 ? -1.789 7.937 11.806 1.00 86.31 82 TRP A O 1
ATOM 691 N N . ASP A 1 83 ? -2.132 10.146 11.777 1.00 88.31 83 ASP A N 1
ATOM 692 C CA . ASP A 1 83 ? -1.992 10.362 13.215 1.00 88.31 83 ASP A CA 1
ATOM 693 C C . ASP A 1 83 ? -3.074 9.627 14.025 1.00 88.31 83 ASP A C 1
ATOM 695 O O . ASP A 1 83 ? -2.780 9.055 15.076 1.00 88.31 83 ASP A O 1
ATOM 699 N N . GLU A 1 84 ? -4.314 9.577 13.525 1.00 90.19 84 GLU A N 1
ATOM 700 C CA . GLU A 1 84 ? -5.385 8.786 14.145 1.00 90.19 84 GLU A CA 1
ATOM 701 C C . GLU A 1 84 ? -5.154 7.278 13.950 1.00 90.19 84 GLU A C 1
ATOM 703 O O . GLU A 1 84 ? -5.344 6.500 14.889 1.00 90.19 84 GLU A O 1
ATOM 708 N N . VAL A 1 85 ? -4.698 6.863 12.762 1.00 89.38 85 VAL A N 1
ATOM 709 C CA . VAL A 1 85 ? -4.376 5.456 12.457 1.00 89.38 85 VAL A CA 1
ATOM 710 C C . VAL A 1 85 ? -3.257 4.938 13.362 1.00 89.38 85 VAL A C 1
ATOM 712 O O . VAL A 1 85 ? -3.440 3.921 14.030 1.00 89.38 85 VAL A O 1
ATOM 715 N N . GLU A 1 86 ? -2.124 5.644 13.439 1.00 87.00 86 GLU A N 1
ATOM 716 C CA . GLU A 1 86 ? -0.977 5.273 14.281 1.00 87.00 86 GLU A CA 1
ATOM 717 C C . GLU A 1 86 ? -1.364 5.168 15.751 1.00 87.00 86 GLU A C 1
ATOM 719 O O . GLU A 1 86 ? -0.982 4.212 16.424 1.00 87.00 86 GLU A O 1
ATOM 724 N N . LYS A 1 87 ? -2.191 6.100 16.234 1.00 88.44 87 LYS A N 1
ATOM 725 C CA . LYS A 1 87 ? -2.692 6.070 17.607 1.00 88.44 87 LYS A CA 1
ATOM 726 C C . LYS A 1 87 ? -3.481 4.796 17.920 1.00 88.44 87 LYS A C 1
ATOM 728 O O . LYS A 1 87 ? -3.467 4.361 19.065 1.00 88.44 87 LYS A O 1
ATOM 733 N N . MET A 1 88 ? -4.199 4.225 16.953 1.00 92.31 88 MET A N 1
ATOM 734 C CA . MET A 1 88 ? -5.050 3.047 17.161 1.00 92.31 88 MET A CA 1
ATOM 735 C C . MET A 1 88 ? -4.353 1.724 16.817 1.00 92.31 88 MET A C 1
ATOM 737 O O . MET A 1 88 ? -4.747 0.688 17.347 1.00 92.31 88 MET A O 1
ATOM 741 N N . LEU A 1 89 ? -3.316 1.734 15.975 1.00 87.94 89 LEU A N 1
ATOM 742 C CA . LEU A 1 89 ? -2.652 0.530 15.455 1.00 87.94 89 LEU A CA 1
ATOM 743 C C . LEU A 1 89 ? -2.135 -0.438 16.534 1.00 87.94 89 LEU A C 1
ATOM 745 O O . LEU A 1 89 ? -2.194 -1.653 16.339 1.00 87.94 89 LEU A O 1
ATOM 749 N N . ASP A 1 90 ? -1.698 0.080 17.682 1.00 87.88 90 ASP A N 1
ATOM 750 C CA . ASP A 1 90 ? -1.199 -0.727 18.807 1.00 87.88 90 ASP A CA 1
ATOM 751 C C . ASP A 1 90 ? -2.308 -1.190 19.776 1.00 87.88 90 ASP A C 1
ATOM 753 O O . ASP A 1 90 ? -2.038 -1.845 20.786 1.00 87.88 90 ASP A O 1
ATOM 757 N N . HIS A 1 91 ? -3.573 -0.887 19.469 1.00 92.19 91 HIS A N 1
ATOM 758 C CA . HIS A 1 91 ? -4.735 -1.159 20.319 1.00 92.19 91 HIS A CA 1
ATOM 759 C C . HIS A 1 91 ? -5.805 -1.983 19.582 1.00 92.19 91 HIS A C 1
ATOM 761 O O . HIS A 1 91 ? -6.906 -1.485 19.321 1.00 92.19 91 HIS A O 1
ATOM 767 N N . PRO A 1 92 ? -5.509 -3.248 19.224 1.00 93.06 92 PRO A N 1
ATO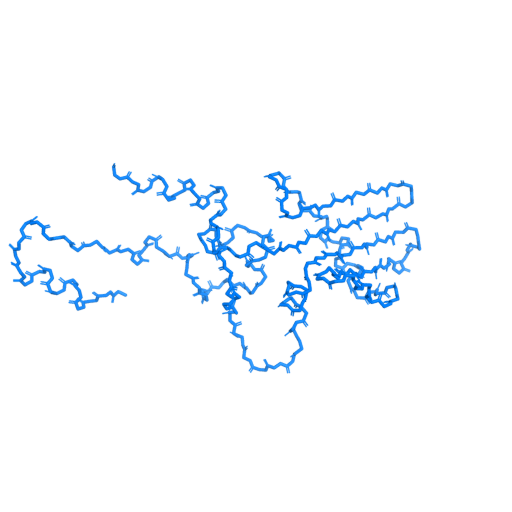M 768 C CA . PRO A 1 92 ? -6.488 -4.124 18.595 1.00 93.06 92 PRO A CA 1
ATOM 769 C C . PRO A 1 92 ? -7.671 -4.385 19.535 1.00 93.06 92 PRO A C 1
ATOM 771 O O . PRO A 1 92 ? -7.503 -4.660 20.723 1.00 93.06 92 PRO A O 1
ATOM 774 N N . ASP A 1 93 ? -8.874 -4.323 18.978 1.00 93.56 93 ASP A N 1
ATOM 775 C CA . ASP A 1 93 ? -10.133 -4.560 19.674 1.00 93.56 93 ASP A CA 1
ATOM 776 C C . ASP A 1 93 ? -10.725 -5.896 19.224 1.00 93.56 93 ASP A C 1
ATOM 778 O O . ASP A 1 93 ? -11.560 -5.978 18.320 1.00 93.56 93 ASP A O 1
ATOM 782 N N . GLY A 1 94 ? -10.219 -6.958 19.847 1.00 89.94 94 GLY A N 1
ATOM 783 C CA . GLY A 1 94 ? -10.570 -8.334 19.525 1.00 89.94 94 GLY A CA 1
ATOM 784 C C . GLY A 1 94 ? -9.716 -8.949 18.417 1.00 89.94 94 GLY A C 1
ATOM 785 O O . GLY A 1 94 ? -8.665 -8.438 18.022 1.00 89.94 94 GLY A O 1
ATOM 786 N N . GLU A 1 95 ? -10.166 -10.109 17.951 1.00 90.00 95 GLU A N 1
ATOM 787 C CA . GLU A 1 95 ? -9.475 -10.884 16.925 1.00 90.00 95 GLU A CA 1
ATOM 788 C C . GLU A 1 95 ? -9.728 -10.330 15.519 1.00 90.00 95 GLU A C 1
ATOM 790 O O . GLU A 1 95 ? -10.698 -9.615 15.260 1.00 90.00 95 GLU A O 1
ATOM 795 N N . ALA A 1 96 ? -8.845 -10.686 14.583 1.00 90.88 96 ALA A N 1
ATOM 796 C CA . ALA A 1 96 ? -9.103 -10.404 13.176 1.00 90.88 96 ALA A CA 1
ATOM 797 C C . ALA A 1 96 ? -10.302 -11.230 12.681 1.00 90.88 96 ALA A C 1
ATOM 799 O O . ALA A 1 96 ? -10.407 -12.426 12.957 1.00 90.88 96 ALA A O 1
ATOM 800 N N . ASN A 1 97 ? -11.177 -10.596 11.907 1.00 92.12 97 ASN A N 1
ATOM 801 C CA . ASN A 1 97 ? -12.280 -11.242 11.217 1.00 92.12 97 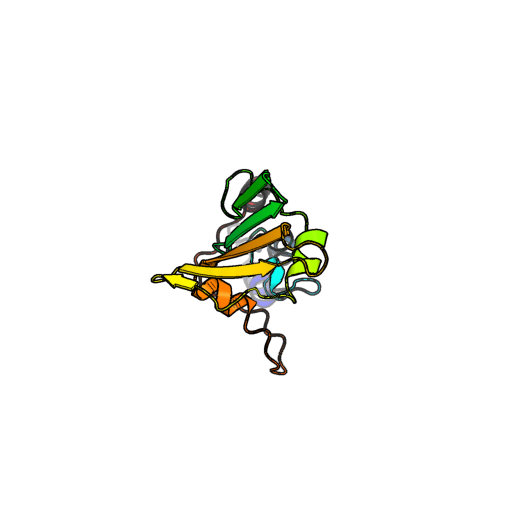ASN A CA 1
ATOM 802 C C . ASN A 1 97 ? -11.831 -11.600 9.802 1.00 92.12 97 ASN A C 1
ATOM 804 O O . ASN A 1 97 ? 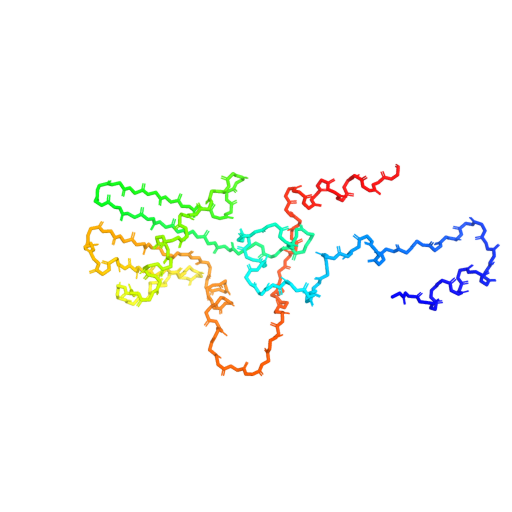-11.446 -10.723 9.032 1.00 92.12 97 ASN A O 1
ATOM 808 N N . GLN A 1 98 ? -11.906 -12.879 9.447 1.00 93.12 98 GLN A N 1
ATOM 809 C CA . GLN A 1 98 ? -11.591 -13.350 8.102 1.00 93.12 98 GLN A CA 1
ATOM 810 C C . GLN A 1 98 ? -12.825 -13.987 7.461 1.00 93.12 98 GLN A C 1
ATOM 812 O O . GLN A 1 98 ? -13.450 -14.876 8.040 1.00 93.12 98 GLN A O 1
ATOM 817 N N . VAL A 1 99 ? -13.153 -13.556 6.243 1.00 92.25 99 VAL A N 1
ATOM 818 C CA . VAL A 1 99 ? -14.230 -14.119 5.422 1.00 92.25 99 VAL A CA 1
ATOM 819 C C . VAL A 1 99 ? -13.689 -14.348 4.014 1.00 92.25 99 VAL A C 1
ATOM 821 O O . VAL A 1 99 ? -13.531 -13.414 3.230 1.00 92.25 99 VAL A O 1
ATOM 824 N N . GLY A 1 100 ? -13.382 -15.606 3.693 1.00 92.00 100 GLY A N 1
ATOM 825 C CA . GLY A 1 100 ? -12.696 -15.949 2.446 1.00 92.00 100 GLY A CA 1
ATOM 826 C C . GLY A 1 100 ? -11.317 -15.285 2.367 1.00 92.00 100 GLY A C 1
ATOM 827 O O . GLY A 1 100 ? -10.512 -15.418 3.292 1.00 92.00 100 GLY A O 1
ATOM 828 N N . ASP A 1 101 ? -11.080 -14.551 1.278 1.00 89.56 101 ASP A N 1
ATOM 829 C CA . ASP A 1 101 ? -9.830 -13.821 1.014 1.00 89.56 101 ASP A CA 1
ATOM 830 C C . ASP A 1 101 ? -9.803 -12.410 1.618 1.00 89.56 101 ASP A C 1
ATOM 832 O O . ASP A 1 101 ? -8.849 -11.666 1.398 1.00 89.56 101 ASP A O 1
ATOM 836 N N . ILE A 1 102 ? -10.838 -12.019 2.360 1.00 90.75 102 ILE A N 1
ATOM 837 C CA . ILE A 1 102 ? -10.902 -10.729 3.043 1.00 90.75 102 ILE A CA 1
ATOM 838 C C . ILE A 1 102 ? -10.567 -10.931 4.514 1.00 90.75 102 ILE A C 1
ATOM 840 O O . ILE A 1 102 ? -11.147 -11.791 5.178 1.00 90.75 102 ILE A O 1
ATOM 844 N N . ILE A 1 103 ? -9.670 -10.096 5.027 1.00 93.12 103 ILE A N 1
ATOM 845 C CA . ILE A 1 103 ? -9.363 -9.993 6.449 1.00 93.12 103 ILE A CA 1
ATOM 846 C C . ILE A 1 103 ? -9.565 -8.553 6.902 1.00 93.12 103 ILE A C 1
ATOM 848 O O . ILE A 1 103 ? -9.214 -7.606 6.197 1.00 93.12 103 ILE A O 1
ATOM 852 N N . SER A 1 104 ? -10.137 -8.386 8.084 1.00 93.44 104 SER A N 1
ATOM 853 C CA . SER A 1 104 ? -10.227 -7.098 8.749 1.00 93.44 104 SER A CA 1
ATOM 854 C C . SER A 1 104 ? -9.933 -7.220 10.232 1.00 93.44 104 SER A C 1
ATOM 856 O O . SER A 1 104 ? -10.114 -8.270 10.848 1.00 93.44 104 SER A O 1
ATOM 858 N N . ARG A 1 105 ? -9.465 -6.131 10.827 1.00 94.00 105 ARG A N 1
ATOM 859 C CA . ARG A 1 105 ? -9.259 -6.024 12.264 1.00 94.00 105 ARG A CA 1
ATOM 860 C C . ARG A 1 105 ? -9.756 -4.673 12.743 1.00 94.00 105 ARG A C 1
ATOM 862 O O . ARG A 1 105 ? -9.505 -3.649 12.108 1.00 94.00 105 ARG A O 1
ATOM 869 N N . THR A 1 106 ? -10.466 -4.701 13.861 1.00 95.75 106 THR A N 1
ATOM 870 C CA . THR A 1 106 ? -10.892 -3.496 14.562 1.00 95.75 106 THR A CA 1
ATOM 871 C C . THR A 1 106 ? -9.821 -3.098 15.566 1.00 95.75 106 THR A C 1
ATOM 873 O O . THR A 1 106 ? -9.189 -3.942 16.197 1.00 95.75 106 THR A O 1
ATOM 876 N N . TYR A 1 107 ? -9.631 -1.800 15.701 1.00 95.69 107 TYR A N 1
ATOM 877 C CA . TYR A 1 107 ? -8.732 -1.136 16.621 1.00 95.69 107 TYR A CA 1
ATOM 878 C C . TYR A 1 107 ? -9.522 -0.041 17.326 1.00 95.69 107 TYR A C 1
ATOM 880 O O . TYR A 1 107 ? -10.449 0.536 16.746 1.00 95.69 107 TYR A O 1
ATOM 888 N N . ARG A 1 108 ? -9.179 0.251 18.576 1.00 95.19 108 ARG A N 1
ATOM 889 C CA . ARG A 1 108 ? -9.927 1.212 19.387 1.00 95.19 108 ARG A CA 1
ATOM 890 C C . ARG A 1 108 ? -8.995 2.231 20.008 1.00 95.19 108 ARG A C 1
ATOM 892 O O . ARG A 1 108 ? -7.929 1.884 20.503 1.00 95.19 108 ARG A O 1
ATOM 899 N N . ASP A 1 109 ? -9.422 3.486 20.006 1.00 94.38 109 ASP A N 1
ATOM 900 C CA . ASP A 1 109 ? -8.699 4.547 20.687 1.00 94.38 109 ASP A CA 1
ATOM 901 C C . ASP A 1 109 ? -8.717 4.283 22.206 1.00 94.38 109 ASP A C 1
ATOM 903 O O . ASP A 1 109 ? -9.794 4.187 22.805 1.00 94.38 109 ASP A O 1
ATOM 907 N N . PRO A 1 110 ? -7.551 4.173 22.867 1.00 91.31 110 PRO A N 1
ATOM 908 C CA . PRO A 1 110 ? -7.497 3.925 24.306 1.00 91.31 110 PRO A CA 1
ATOM 909 C C . PRO A 1 110 ? -8.051 5.095 25.137 1.00 91.31 110 PRO A C 1
ATOM 911 O O . PRO A 1 110 ? -8.407 4.905 26.299 1.00 91.31 110 PRO A O 1
ATOM 914 N N . GLY A 1 111 ? -8.104 6.306 24.569 1.00 91.62 111 GLY A N 1
ATOM 915 C CA . GLY A 1 111 ? -8.603 7.515 25.223 1.00 91.62 111 GLY A CA 1
ATOM 916 C C . GLY A 1 111 ? -10.069 7.842 24.932 1.00 91.62 111 GLY A C 1
ATOM 917 O O . GLY A 1 111 ? -10.637 8.682 25.627 1.00 91.62 111 GLY A O 1
ATOM 918 N N . ASP A 1 112 ? -10.685 7.200 23.937 1.00 92.00 112 ASP A N 1
ATOM 919 C CA . ASP A 1 112 ? -12.086 7.420 23.570 1.00 92.00 112 ASP A CA 1
ATOM 920 C C . ASP A 1 112 ? -12.728 6.115 23.063 1.00 92.00 112 ASP A C 1
ATOM 922 O O . ASP A 1 112 ? -12.520 5.721 21.916 1.00 92.00 112 ASP A O 1
ATOM 926 N N . PRO A 1 113 ? -13.572 5.442 23.866 1.00 88.00 113 PRO A N 1
ATOM 927 C CA . PRO A 1 113 ? -14.173 4.170 23.474 1.00 88.00 113 PRO A CA 1
ATOM 928 C C . PRO A 1 113 ? -15.182 4.287 22.322 1.00 88.00 113 PRO A C 1
ATOM 930 O O . PRO A 1 113 ? -15.613 3.251 21.807 1.00 88.00 113 PRO A O 1
ATOM 933 N N . SER A 1 114 ? -15.586 5.508 21.947 1.00 91.75 114 SER A N 1
ATOM 934 C CA . SER A 1 114 ? -16.443 5.798 20.792 1.00 91.75 114 SER A CA 1
ATOM 935 C C . SER A 1 114 ? -15.657 6.091 19.509 1.00 91.75 114 SER A C 1
ATOM 937 O O . SER A 1 114 ? -16.267 6.249 18.448 1.00 91.75 114 SER A O 1
ATOM 939 N N . HIS A 1 115 ? -14.325 6.136 19.599 1.00 95.31 115 HIS A N 1
ATOM 940 C CA . HIS A 1 115 ? -13.411 6.311 18.484 1.00 95.31 115 HIS A CA 1
ATOM 941 C C . HIS A 1 115 ? -12.733 4.973 18.149 1.00 95.31 115 HIS A C 1
ATOM 943 O O . HIS A 1 115 ? -12.102 4.332 18.992 1.00 95.31 115 HIS A O 1
ATOM 949 N N . SER A 1 116 ? -12.920 4.503 16.920 1.00 96.31 116 SER A N 1
ATOM 950 C CA . SER A 1 116 ? -12.425 3.200 16.473 1.00 96.31 116 SER A CA 1
ATOM 951 C C . SER A 1 116 ? -12.055 3.220 15.001 1.00 96.31 116 SER A C 1
ATOM 953 O O . SER A 1 116 ? -12.571 4.022 14.224 1.00 96.31 116 SER A O 1
ATOM 955 N N . MET A 1 117 ? -11.191 2.290 14.625 1.00 96.44 117 MET A N 1
ATOM 956 C CA . MET A 1 117 ? -10.754 2.070 13.261 1.00 96.44 117 MET A CA 1
ATOM 957 C C . MET A 1 117 ? -10.970 0.605 12.897 1.00 96.44 117 MET A C 1
ATOM 959 O O . MET A 1 117 ? -10.534 -0.284 13.618 1.00 96.44 117 MET A O 1
ATOM 963 N N . MET A 1 118 ? -11.578 0.333 11.750 1.00 95.31 118 MET A N 1
ATOM 964 C CA . MET A 1 118 ? -11.519 -0.978 11.113 1.00 95.31 118 MET A CA 1
ATOM 965 C C . MET A 1 118 ? -10.550 -0.901 9.939 1.00 95.31 118 MET A C 1
ATOM 967 O O . MET A 1 118 ? -10.791 -0.162 8.988 1.00 95.31 118 MET A O 1
ATOM 971 N N . TRP A 1 119 ? -9.478 -1.684 9.985 1.00 92.19 119 TRP A N 1
ATOM 972 C CA . TRP A 1 119 ? -8.586 -1.879 8.847 1.00 92.19 119 TRP A CA 1
ATOM 973 C C . TRP A 1 119 ? -8.968 -3.184 8.163 1.00 92.19 119 TRP A C 1
ATOM 975 O O . TRP A 1 119 ? -8.914 -4.241 8.790 1.00 92.19 119 TRP A O 1
ATOM 985 N N . GLY A 1 120 ? -9.345 -3.126 6.888 1.00 91.25 120 GLY A N 1
ATOM 986 C CA . GLY A 1 120 ? -9.624 -4.302 6.069 1.00 91.25 120 GLY A CA 1
ATOM 987 C C . GLY A 1 120 ? -8.788 -4.356 4.796 1.00 91.25 120 GLY A C 1
ATOM 988 O O . GLY A 1 120 ? -8.232 -3.355 4.347 1.00 91.25 120 GLY A O 1
ATOM 989 N N . GLY A 1 121 ? -8.676 -5.546 4.221 1.00 89.62 121 GLY A N 1
ATOM 990 C CA . GLY A 1 121 ? -7.999 -5.752 2.950 1.00 89.62 121 GLY A CA 1
ATOM 991 C C . GLY A 1 121 ? -8.038 -7.198 2.481 1.00 89.62 121 GLY A C 1
ATOM 992 O O . GLY A 1 121 ? -8.697 -8.051 3.083 1.00 89.62 121 GLY A O 1
ATOM 993 N N . SER A 1 122 ? -7.311 -7.483 1.400 1.00 87.12 122 SER A N 1
ATOM 994 C CA . SER A 1 122 ? -7.080 -8.874 1.002 1.00 87.12 122 SER A CA 1
ATOM 995 C C . SER A 1 122 ? -6.118 -9.556 1.978 1.00 87.12 122 SER A C 1
ATOM 997 O O . SER A 1 122 ? -5.152 -8.942 2.431 1.00 87.12 122 SER A O 1
ATOM 999 N N . LEU A 1 123 ? -6.334 -10.840 2.270 1.00 83.06 123 LEU A N 1
ATOM 1000 C CA . LEU A 1 123 ? -5.480 -11.636 3.156 1.00 83.06 123 LEU A CA 1
ATOM 1001 C C . LEU A 1 123 ? -4.009 -11.581 2.726 1.00 83.06 123 LEU A C 1
ATOM 1003 O O . LEU A 1 123 ? -3.133 -11.303 3.538 1.00 83.06 123 LEU A O 1
ATOM 1007 N N . LYS A 1 124 ? -3.752 -11.746 1.423 1.00 79.12 124 LYS A N 1
ATOM 1008 C CA . LYS A 1 124 ? -2.403 -11.680 0.845 1.00 79.12 124 LYS A CA 1
ATOM 1009 C C . LYS A 1 124 ? -1.740 -10.318 1.072 1.00 79.12 124 LYS A C 1
ATOM 1011 O O . LYS A 1 124 ? -0.530 -10.256 1.266 1.00 79.12 124 LYS A O 1
ATOM 1016 N N . ASP A 1 125 ? -2.504 -9.229 1.006 1.00 75.75 125 ASP A N 1
ATOM 1017 C CA . ASP A 1 125 ? -1.973 -7.894 1.281 1.00 75.75 125 ASP A CA 1
ATOM 1018 C C . ASP A 1 125 ? -1.721 -7.712 2.785 1.00 75.75 125 ASP A C 1
ATOM 1020 O O . ASP A 1 125 ? -0.623 -7.298 3.165 1.00 75.75 125 ASP A O 1
ATOM 1024 N N . PHE A 1 126 ? -2.669 -8.125 3.636 1.00 73.56 126 PHE A N 1
ATOM 1025 C CA . PHE A 1 126 ? -2.566 -8.078 5.102 1.00 73.56 126 PHE A CA 1
ATOM 1026 C C . PHE A 1 126 ? -1.337 -8.815 5.629 1.00 73.56 126 PHE A C 1
ATOM 1028 O O . PHE A 1 126 ? -0.568 -8.264 6.416 1.00 73.56 126 PHE A O 1
ATOM 1035 N N . GLU A 1 127 ? -1.082 -10.019 5.126 1.00 72.19 127 GLU A N 1
ATOM 1036 C CA . GLU A 1 127 ? 0.129 -10.784 5.425 1.00 72.19 127 GLU A CA 1
ATOM 1037 C C . GLU A 1 127 ? 1.392 -10.099 4.891 1.00 72.19 127 GLU A C 1
ATOM 1039 O O . GLU A 1 127 ? 2.428 -10.086 5.563 1.00 72.19 127 GLU A O 1
ATOM 1044 N N . ALA A 1 128 ? 1.332 -9.490 3.701 1.00 66.62 128 ALA A N 1
ATOM 1045 C CA . ALA A 1 128 ? 2.478 -8.802 3.119 1.00 66.62 128 ALA A CA 1
ATOM 1046 C C . ALA A 1 128 ? 2.907 -7.577 3.947 1.00 66.62 128 ALA A C 1
ATOM 1048 O O . ALA A 1 128 ? 4.109 -7.309 4.030 1.00 66.62 128 ALA A O 1
ATOM 1049 N N . VAL A 1 129 ? 1.982 -6.875 4.604 1.00 64.06 129 VAL A N 1
ATOM 1050 C CA . VAL A 1 129 ? 2.299 -5.781 5.544 1.00 64.06 129 VAL A CA 1
ATOM 1051 C C . VAL A 1 129 ? 2.663 -6.315 6.933 1.00 64.06 129 VAL A C 1
ATOM 1053 O O . VAL A 1 129 ? 3.643 -5.858 7.515 1.00 64.06 129 VAL A O 1
ATOM 1056 N N . GLY A 1 130 ? 1.939 -7.323 7.432 1.00 54.12 130 GLY A N 1
ATOM 1057 C CA . GLY A 1 130 ? 2.118 -7.912 8.766 1.00 54.12 130 GLY A CA 1
ATOM 1058 C C . GLY A 1 130 ? 3.322 -8.849 8.940 1.00 54.12 130 GLY A C 1
ATOM 1059 O O . GLY A 1 130 ? 3.697 -9.155 10.068 1.00 54.12 130 GLY A O 1
ATOM 1060 N N . SER A 1 131 ? 3.997 -9.269 7.864 1.00 48.62 131 SER A N 1
ATOM 1061 C CA . SER A 1 131 ? 5.254 -10.048 7.935 1.00 48.62 131 SER A CA 1
ATOM 1062 C C . SER A 1 131 ? 6.470 -9.233 8.420 1.00 48.62 131 SER A C 1
ATOM 1064 O O . SER A 1 131 ? 7.615 -9.577 8.134 1.00 48.62 131 SER A O 1
ATOM 1066 N N 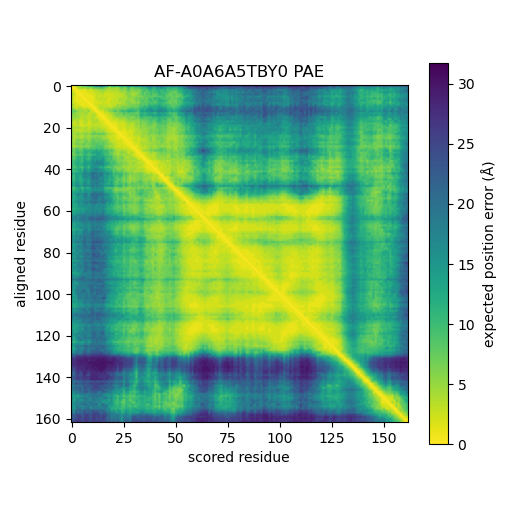. SER A 1 132 ? 6.245 -8.145 9.153 1.00 39.22 132 SER A N 1
ATOM 1067 C CA . SER A 1 132 ? 7.243 -7.348 9.874 1.00 39.22 132 SER A CA 1
ATOM 1068 C C . SER A 1 132 ? 7.801 -8.054 11.124 1.00 39.22 132 SER A C 1
ATOM 1070 O O . SER A 1 132 ? 8.618 -7.482 11.846 1.00 39.22 132 SER A O 1
ATOM 1072 N N . GLY A 1 133 ? 7.440 -9.323 11.355 1.00 31.45 133 GLY A N 1
ATOM 1073 C CA . GLY A 1 133 ? 8.090 -10.195 12.328 1.00 31.45 133 GLY A CA 1
ATOM 1074 C C . GLY A 1 133 ? 9.549 -10.487 11.964 1.00 31.45 133 GLY A C 1
ATOM 1075 O O . GLY A 1 133 ? 9.836 -11.406 11.204 1.00 31.45 133 GLY A O 1
ATOM 1076 N N . SER A 1 134 ? 10.463 -9.691 12.527 1.00 32.47 134 SER A N 1
ATOM 1077 C CA . SER A 1 134 ? 11.725 -10.164 13.122 1.00 32.47 134 SER A CA 1
ATOM 1078 C C . SER A 1 134 ? 12.491 -11.251 12.347 1.00 32.47 134 SER A C 1
ATOM 1080 O O . SER A 1 134 ? 12.821 -12.311 12.871 1.00 32.47 134 SER A O 1
ATOM 1082 N N . GLY A 1 135 ? 12.865 -10.949 11.106 1.00 28.27 135 GLY A N 1
ATOM 1083 C CA . GLY A 1 135 ? 13.834 -11.724 10.340 1.00 28.27 135 GLY A CA 1
AT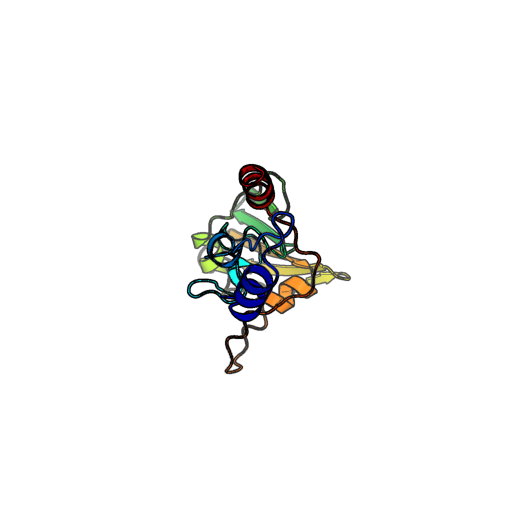OM 1084 C C . GLY A 1 135 ? 14.805 -10.785 9.646 1.00 28.27 135 GLY A C 1
ATOM 1085 O O . GLY A 1 135 ? 14.448 -10.123 8.681 1.00 28.27 135 GLY A O 1
ATOM 1086 N N . SER A 1 136 ? 16.025 -10.706 10.171 1.00 33.25 136 SER A N 1
ATOM 1087 C CA . SER A 1 136 ? 17.187 -10.057 9.557 1.00 33.25 136 SER A CA 1
ATOM 1088 C C . SER A 1 136 ? 17.209 -10.265 8.033 1.00 33.25 136 SER A C 1
ATOM 1090 O O . SER A 1 136 ? 17.480 -11.367 7.555 1.00 33.25 136 SER A O 1
ATOM 1092 N N . GLY A 1 137 ? 16.952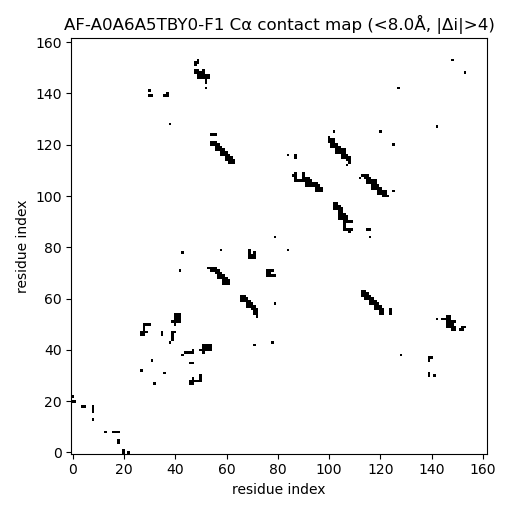 -9.197 7.282 1.00 31.67 137 GLY A N 1
ATOM 1093 C CA . GLY A 1 137 ? 16.995 -9.197 5.825 1.00 31.67 137 GLY A CA 1
ATOM 1094 C C . GLY A 1 137 ? 15.925 -8.280 5.264 1.00 31.67 137 GLY A C 1
ATOM 1095 O O . GLY A 1 137 ? 14.823 -8.729 4.975 1.00 31.67 137 GLY A O 1
ATOM 1096 N N . GLY A 1 138 ? 16.255 -6.993 5.115 1.00 36.56 138 GLY A N 1
ATOM 1097 C CA . GLY A 1 138 ? 15.453 -5.999 4.400 1.00 36.56 138 GLY A CA 1
ATOM 1098 C C . GLY A 1 138 ? 15.291 -6.364 2.925 1.00 36.56 138 GLY A C 1
ATOM 1099 O O . GLY A 1 138 ? 15.877 -5.739 2.049 1.00 36.56 138 GLY A O 1
ATOM 1100 N N . GLY A 1 139 ? 14.526 -7.415 2.649 1.00 43.62 139 GLY A N 1
ATOM 1101 C CA . GLY A 1 139 ? 14.100 -7.770 1.313 1.00 43.62 139 GLY A CA 1
ATOM 1102 C C . GLY A 1 139 ? 13.034 -6.775 0.902 1.00 43.62 139 GLY A C 1
ATOM 1103 O O . GLY A 1 139 ? 11.914 -6.817 1.413 1.00 43.62 139 GLY A O 1
ATOM 1104 N N . CYS A 1 140 ? 13.369 -5.868 -0.011 1.00 49.56 140 CYS A N 1
ATOM 1105 C CA . CYS A 1 140 ? 12.360 -5.110 -0.737 1.00 49.56 140 CYS A CA 1
ATOM 1106 C C . CYS A 1 140 ? 11.562 -6.127 -1.558 1.00 49.56 140 CYS A C 1
ATOM 1108 O O . CYS A 1 140 ? 11.994 -6.628 -2.595 1.00 49.56 140 CYS A O 1
ATOM 1110 N N . GLY A 1 141 ? 10.449 -6.549 -0.962 1.00 46.22 141 GLY A N 1
ATOM 1111 C CA . GLY A 1 141 ? 9.669 -7.689 -1.399 1.00 46.22 141 GLY A CA 1
ATOM 1112 C C . GLY A 1 141 ? 9.041 -7.417 -2.752 1.00 46.22 141 GLY A C 1
ATOM 1113 O O . GLY A 1 141 ? 8.189 -6.543 -2.880 1.00 46.22 141 GLY A O 1
ATOM 1114 N N . ILE A 1 142 ? 9.437 -8.208 -3.745 1.00 46.72 142 ILE A N 1
ATOM 1115 C CA . ILE A 1 142 ? 8.689 -8.372 -4.985 1.00 46.72 142 ILE A CA 1
ATOM 1116 C C . ILE A 1 142 ? 7.437 -9.165 -4.608 1.00 46.72 142 ILE A C 1
ATOM 1118 O O . ILE A 1 142 ? 7.464 -10.394 -4.537 1.00 46.72 142 ILE A O 1
ATOM 1122 N N . VAL A 1 143 ? 6.334 -8.481 -4.313 1.00 49.62 143 VAL A N 1
ATOM 1123 C CA . VAL A 1 143 ? 5.036 -9.154 -4.270 1.00 49.62 143 VAL A CA 1
ATOM 1124 C C . VAL A 1 143 ? 4.613 -9.340 -5.723 1.00 49.62 143 VAL A C 1
ATOM 1126 O O . VAL A 1 143 ? 4.239 -8.383 -6.391 1.00 49.62 143 VAL A O 1
ATOM 1129 N N . ALA A 1 144 ? 4.718 -10.566 -6.241 1.00 44.12 144 ALA A N 1
ATOM 1130 C CA . ALA A 1 144 ? 4.298 -10.881 -7.604 1.00 44.12 144 ALA A CA 1
ATOM 1131 C C . ALA A 1 144 ? 2.784 -10.628 -7.766 1.00 44.12 144 ALA A C 1
ATOM 1133 O O . ALA A 1 144 ? 1.943 -11.387 -7.259 1.00 44.12 144 ALA A O 1
ATOM 1134 N N . ARG A 1 145 ? 2.455 -9.523 -8.439 1.00 53.62 145 ARG A N 1
ATOM 1135 C CA . ARG A 1 145 ? 1.146 -9.119 -8.974 1.00 53.62 145 ARG A CA 1
ATOM 1136 C C . ARG A 1 145 ? 1.397 -8.333 -10.264 1.00 53.62 145 ARG A C 1
ATOM 1138 O O . ARG A 1 145 ? 2.525 -7.905 -10.509 1.00 53.62 145 ARG A O 1
ATOM 1145 N N . THR A 1 146 ? 0.370 -8.159 -11.091 1.00 49.59 146 THR A N 1
ATOM 1146 C CA . THR A 1 146 ? 0.455 -7.258 -12.245 1.00 49.59 146 THR A CA 1
ATOM 1147 C C . THR A 1 146 ? 0.771 -5.858 -11.731 1.00 49.59 146 THR A C 1
ATOM 1149 O O . THR A 1 146 ? 0.004 -5.292 -10.956 1.00 49.59 146 THR A O 1
ATOM 1152 N N . LEU A 1 147 ? 1.939 -5.342 -12.105 1.00 61.19 147 LEU A N 1
ATOM 1153 C CA . LEU A 1 147 ? 2.367 -3.996 -11.754 1.00 61.19 147 LEU A CA 1
ATOM 1154 C C . LEU A 1 147 ? 1.544 -3.032 -12.601 1.00 61.19 147 LEU A C 1
ATOM 1156 O O . LEU A 1 147 ? 1.593 -3.088 -13.831 1.00 61.19 147 LEU A O 1
ATOM 1160 N N . HIS A 1 148 ? 0.752 -2.200 -11.938 1.00 58.75 148 HIS A N 1
ATOM 1161 C CA . HIS A 1 148 ? -0.048 -1.181 -12.596 1.00 58.75 148 HIS A CA 1
ATOM 1162 C C . HIS A 1 148 ? 0.598 0.166 -12.291 1.00 58.75 148 HIS A C 1
ATOM 1164 O O . HIS A 1 148 ? 0.675 0.524 -11.112 1.00 58.75 148 HIS A O 1
ATOM 1170 N N . PRO A 1 149 ? 1.067 0.907 -13.313 1.00 58.66 149 PRO A N 1
ATOM 1171 C CA . PRO A 1 149 ? 1.473 2.284 -13.110 1.00 58.66 149 PRO A CA 1
ATOM 1172 C C . PRO A 1 149 ? 0.304 3.050 -12.492 1.00 58.66 149 PRO A C 1
ATOM 1174 O O . PRO A 1 149 ? -0.848 2.850 -12.892 1.00 58.66 149 PRO A O 1
ATOM 1177 N N . THR A 1 150 ? 0.578 3.940 -11.542 1.00 62.28 150 THR A N 1
ATOM 1178 C CA . THR A 1 150 ? -0.450 4.885 -11.084 1.00 62.28 150 THR A CA 1
ATOM 1179 C C . THR A 1 150 ? -0.888 5.774 -12.256 1.00 62.28 150 THR A C 1
ATOM 1181 O O . THR A 1 150 ? -0.261 5.767 -13.317 1.00 62.28 150 THR A O 1
ATOM 1184 N N . LYS A 1 151 ? -1.937 6.593 -12.106 1.00 63.03 151 LYS A N 1
ATOM 1185 C CA . LYS A 1 151 ? -2.298 7.577 -13.148 1.00 63.03 151 LYS A CA 1
ATOM 1186 C C . LYS A 1 151 ? -1.102 8.463 -13.528 1.00 63.03 151 LYS A C 1
ATOM 1188 O O . LYS A 1 151 ? -0.814 8.633 -14.709 1.00 63.03 151 LYS A O 1
ATOM 1193 N N . SER A 1 152 ? -0.337 8.916 -12.534 1.00 61.78 152 SER A N 1
ATOM 1194 C CA . SER A 1 152 ? 0.936 9.613 -12.748 1.00 61.78 152 SER A CA 1
ATOM 1195 C C . SER A 1 152 ? 1.988 8.716 -13.422 1.00 61.78 152 SER A C 1
ATOM 1197 O O . SER A 1 152 ? 2.719 9.184 -14.291 1.00 61.78 152 SER A O 1
ATOM 1199 N N . GLY A 1 153 ? 2.028 7.420 -13.073 1.00 59.19 153 GLY A N 1
ATOM 1200 C CA . GLY A 1 153 ? 2.814 6.357 -13.735 1.00 59.19 153 GLY A CA 1
ATOM 1201 C C . GLY A 1 153 ? 2.579 6.289 -15.230 1.00 59.19 153 GLY A C 1
ATOM 1202 O O . GLY A 1 153 ? 3.510 6.296 -16.040 1.00 59.19 153 GLY A O 1
ATOM 1203 N N . HIS A 1 154 ? 1.303 6.261 -15.589 1.00 59.66 154 HIS A N 1
ATOM 1204 C CA . HIS A 1 154 ? 0.866 6.261 -16.965 1.00 59.66 154 HIS A CA 1
ATOM 1205 C C . HIS A 1 154 ? 1.287 7.560 -17.660 1.00 59.66 154 HIS A C 1
ATOM 1207 O O . HIS A 1 154 ? 1.929 7.498 -18.701 1.00 59.66 154 HIS A O 1
ATOM 1213 N N . GLU A 1 155 ? 1.001 8.727 -17.075 1.00 62.59 155 GLU A N 1
ATOM 1214 C CA . GLU A 1 155 ? 1.271 10.039 -17.682 1.00 62.59 155 GLU A CA 1
ATOM 1215 C C . GLU A 1 155 ? 2.747 10.274 -18.031 1.00 62.59 155 GLU A C 1
ATOM 1217 O O . GLU A 1 155 ? 3.030 10.708 -19.150 1.00 62.59 155 GLU A O 1
ATOM 1222 N N . ALA A 1 156 ? 3.704 9.927 -17.165 1.00 60.16 156 ALA A N 1
ATOM 1223 C CA . ALA A 1 156 ? 5.110 10.111 -17.544 1.00 60.16 156 ALA A CA 1
ATOM 1224 C C . ALA A 1 156 ? 5.640 9.039 -18.507 1.00 60.16 156 ALA A C 1
ATOM 1226 O O . ALA A 1 156 ? 6.620 9.271 -19.217 1.00 60.16 156 ALA A O 1
ATOM 1227 N N . SER A 1 157 ? 4.985 7.874 -18.570 1.00 53.75 157 SER A N 1
ATOM 1228 C CA . SER A 1 157 ? 5.252 6.903 -19.636 1.00 53.75 157 SER A CA 1
ATOM 1229 C C . SER A 1 157 ? 4.857 7.477 -21.002 1.00 53.75 157 SER A C 1
ATOM 1231 O O . SER A 1 157 ? 5.491 7.163 -22.008 1.00 53.75 157 SER A O 1
ATOM 1233 N N . VAL A 1 158 ? 3.852 8.363 -21.044 1.00 53.34 158 VAL A N 1
ATOM 1234 C CA . VAL A 1 158 ? 3.439 9.056 -22.274 1.00 53.34 158 VAL A CA 1
ATOM 1235 C C . VAL A 1 158 ? 4.304 10.290 -22.558 1.00 53.34 158 VAL A C 1
ATOM 1237 O O . VAL A 1 158 ? 4.604 10.555 -23.718 1.00 53.34 158 VAL A O 1
ATOM 1240 N N . SER A 1 159 ? 4.764 11.022 -21.534 1.00 46.97 159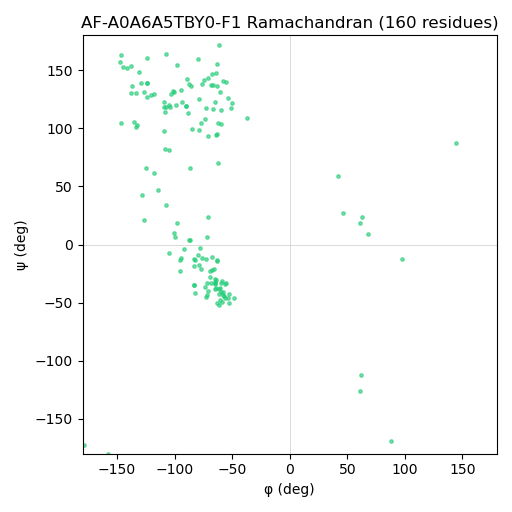 SER A N 1
ATOM 1241 C CA . SER A 1 159 ? 5.545 12.261 -21.717 1.00 46.97 159 SER A CA 1
ATOM 1242 C C . SER A 1 159 ? 6.982 12.054 -22.211 1.00 46.97 159 SER A C 1
ATOM 1244 O O . SER A 1 159 ? 7.631 13.022 -22.593 1.00 46.97 159 SER A O 1
ATOM 1246 N N . ASN A 1 160 ? 7.483 10.816 -22.188 1.00 43.16 160 ASN A N 1
ATOM 1247 C CA . ASN A 1 160 ? 8.784 10.433 -22.748 1.00 43.16 160 ASN A CA 1
ATOM 1248 C C . ASN A 1 160 ? 8.675 9.771 -24.134 1.00 43.16 160 ASN A C 1
ATOM 1250 O O . ASN A 1 160 ? 9.665 9.232 -24.632 1.00 43.16 160 ASN A O 1
ATOM 1254 N N . SER A 1 161 ? 7.495 9.793 -24.763 1.00 31.42 161 SER A N 1
ATOM 1255 C CA . SER A 1 161 ? 7.379 9.440 -26.180 1.00 31.42 161 SER A CA 1
ATOM 1256 C C . SER A 1 161 ? 7.839 10.634 -27.035 1.00 31.42 161 SER A C 1
ATOM 1258 O O . SER A 1 161 ? 7.344 11.737 -26.801 1.00 31.42 161 SER A O 1
ATOM 1260 N N . PRO A 1 162 ? 8.811 10.445 -27.950 1.00 42.59 162 PRO A N 1
ATOM 1261 C CA . PRO A 1 162 ? 9.406 11.514 -28.757 1.00 42.59 162 PRO A CA 1
ATOM 1262 C C . PRO A 1 162 ? 8.415 12.212 -29.696 1.00 42.59 162 PRO A C 1
ATOM 1264 O O . PRO A 1 162 ? 7.414 11.574 -30.098 1.00 42.59 162 PRO A O 1
#

Radius of gyration: 21.21 Å; Cα contacts (8 Å, |Δi|>4): 218; chains: 1; bounding box: 53×28×64 Å

Secondary structure (DSSP, 8-state):
--HHHHHHHHHH--TT------TGGGTT-STT-TT--SGGGTTSSSTT-SS-----EEEEEEETTEEEEEETTSTTPPPP-HHHHHHHHT-B-SPPEEETTEEEEEEE-TT-TTEEEEEEEEHHHHHHHH--SS-S--------S-----HHHHHHHHHT--